Protein AF-Q9KKJ8-F1 (afdb_monomer_lite)

Foldseek 3Di:
DPVVVVVVVVVVVVVVVVVVPPPDPPPPDDDQDLLNVLVVLLCCLQPPDDDLVRSLVSLVVSLVSLVVVCVVVPPDLSSLQSNLVSLCSSLVSPDDPSSPVSNVSSVVSLVVCCVPPVCSVVDDD

Sequence (125 aa):
MIIQGEEFMNIMLKWMSLSALLLGYAHSSYAITPLEQVQTDWAKCQYRTASAKEQERCFERTIARNRLELTISGDNPELKVWLAINQSSLAGVRGGLGALSLVKEAKSLFEEVIAQAPNTLEGPR

Secondary structure (DSSP, 8-state):
--HHHHHHHHHHHHHHHHHGGGS------PPPPHHHHHHHHHHHHHHS-SSHHHHHHHHHHHHHHHHHHHHHH-S-HHHHHHHHHHHHHHHHHH-HHHHHHHHHHHHHHHHHHHHH-GGGGG---

Organism: Vibrio cholerae serotype O1 (strain ATCC 39315 / El Tor Inaba N16961) (NCBI:txid243277)

Structure (mmCIF, N/CA/C/O backbone):
data_AF-Q9KKJ8-F1
#
_entry.id   AF-Q9KKJ8-F1
#
loop_
_atom_site.group_PDB
_atom_site.id
_atom_site.type_symbol
_atom_site.label_atom_id
_atom_site.label_alt_id
_atom_site.label_comp_id
_atom_site.label_asym_id
_atom_site.label_entity_id
_atom_site.label_seq_id
_atom_site.pdbx_PDB_ins_code
_atom_site.Cartn_x
_atom_site.Cartn_y
_atom_site.Cartn_z
_atom_site.occupancy
_atom_site.B_iso_or_equiv
_atom_site.auth_seq_id
_atom_site.auth_comp_id
_atom_site.auth_asym_id
_atom_site.auth_atom_id
_atom_site.pdbx_PDB_model_num
ATOM 1 N N . MET A 1 1 ? 63.569 4.007 44.002 1.00 54.94 1 MET A N 1
ATOM 2 C CA . MET A 1 1 ? 62.281 4.684 43.737 1.00 54.94 1 MET A CA 1
ATOM 3 C C . MET A 1 1 ? 62.316 5.330 42.346 1.00 54.94 1 MET A C 1
ATOM 5 O O . MET A 1 1 ? 62.254 6.539 42.241 1.00 54.94 1 MET A O 1
ATOM 9 N N . ILE A 1 2 ? 62.497 4.532 41.284 1.00 56.12 2 ILE A N 1
ATOM 10 C CA . ILE A 1 2 ? 62.406 4.974 39.868 1.00 56.12 2 ILE A CA 1
ATOM 11 C C . ILE A 1 2 ? 61.726 3.863 39.038 1.00 56.12 2 ILE A C 1
ATOM 13 O O . ILE A 1 2 ? 60.842 4.141 38.241 1.00 56.12 2 ILE A O 1
ATOM 17 N N . ILE A 1 3 ? 62.010 2.590 39.349 1.00 56.47 3 ILE A N 1
ATOM 18 C CA . ILE A 1 3 ? 61.449 1.403 38.668 1.00 56.47 3 ILE A CA 1
ATOM 19 C C . ILE A 1 3 ? 59.904 1.298 38.732 1.00 56.47 3 ILE A C 1
ATOM 21 O O . ILE A 1 3 ? 59.293 0.808 37.792 1.00 56.47 3 ILE A O 1
ATOM 25 N N . GLN A 1 4 ? 59.241 1.781 39.796 1.00 60.91 4 GLN A N 1
ATOM 26 C CA . GLN A 1 4 ? 57.769 1.701 39.901 1.00 60.91 4 GLN A CA 1
ATOM 27 C C . GLN A 1 4 ? 57.010 2.734 39.047 1.00 60.91 4 GLN A C 1
ATOM 29 O O . GLN A 1 4 ? 55.833 2.525 38.765 1.00 60.91 4 GLN A O 1
ATOM 34 N N . GLY A 1 5 ? 57.657 3.828 38.626 1.00 61.78 5 GLY A N 1
ATOM 35 C CA . GLY A 1 5 ? 57.029 4.846 37.773 1.00 61.78 5 GLY A CA 1
ATOM 36 C C . GLY A 1 5 ? 56.941 4.416 36.307 1.00 61.78 5 GLY A C 1
ATOM 37 O O . GLY A 1 5 ? 55.916 4.622 35.665 1.00 61.78 5 GLY A O 1
ATOM 38 N N . GLU A 1 6 ? 57.987 3.752 35.811 1.00 66.94 6 GLU A N 1
ATOM 39 C CA . GLU A 1 6 ? 58.078 3.216 34.443 1.00 66.94 6 GLU A CA 1
ATOM 40 C C . GLU A 1 6 ? 57.042 2.108 34.189 1.00 66.94 6 GLU A C 1
ATOM 42 O O . GLU A 1 6 ? 56.334 2.127 33.184 1.00 66.94 6 GLU A O 1
ATOM 47 N N . GLU A 1 7 ? 56.890 1.176 35.136 1.00 69.44 7 GLU A N 1
ATOM 48 C CA . GLU A 1 7 ? 55.888 0.101 35.073 1.00 69.44 7 GLU A CA 1
ATOM 49 C C . GLU A 1 7 ? 54.458 0.659 35.091 1.00 69.44 7 GLU A C 1
ATOM 51 O O . GLU A 1 7 ? 53.626 0.272 34.270 1.00 69.44 7 GLU A O 1
ATOM 56 N N . PHE A 1 8 ? 54.175 1.625 35.972 1.00 69.62 8 PHE A N 1
ATOM 57 C CA . PHE A 1 8 ? 52.868 2.282 36.036 1.00 69.62 8 PHE A CA 1
ATOM 58 C C . PHE A 1 8 ? 52.542 3.027 34.734 1.00 69.62 8 PHE A C 1
ATOM 60 O O . PHE A 1 8 ? 51.431 2.905 34.218 1.00 69.62 8 PHE A O 1
ATOM 67 N N . MET A 1 9 ? 53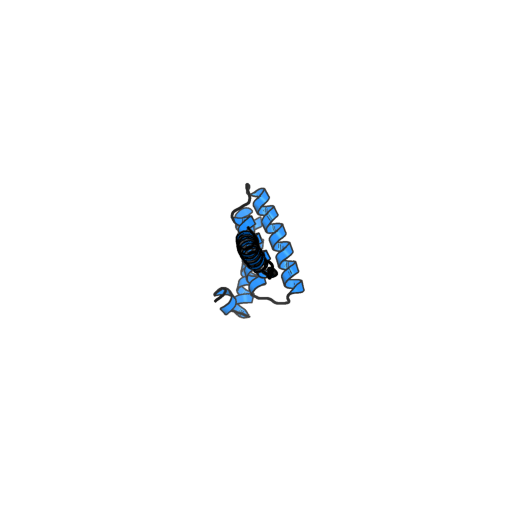.518 3.740 34.165 1.00 69.19 9 MET A N 1
ATOM 68 C CA . MET A 1 9 ? 53.375 4.473 32.906 1.00 69.19 9 MET A CA 1
ATOM 69 C C . MET A 1 9 ? 53.198 3.536 31.703 1.00 69.19 9 MET A C 1
ATOM 71 O O . MET A 1 9 ? 52.352 3.803 30.854 1.00 69.19 9 MET A O 1
ATOM 75 N N . ASN A 1 10 ? 53.900 2.398 31.659 1.00 69.81 10 ASN A N 1
ATOM 76 C CA . ASN A 1 10 ? 53.726 1.372 30.624 1.00 69.81 10 ASN A CA 1
ATOM 77 C C . ASN A 1 10 ? 52.371 0.666 30.708 1.00 69.81 10 ASN A C 1
ATOM 79 O O . ASN A 1 10 ? 51.769 0.351 29.679 1.00 69.81 10 ASN A O 1
ATOM 83 N N . ILE A 1 11 ? 51.872 0.422 31.921 1.00 71.62 11 ILE A N 1
ATOM 84 C CA . ILE A 1 11 ? 50.527 -0.112 32.131 1.00 71.62 11 ILE A CA 1
ATOM 85 C C . ILE A 1 11 ? 49.504 0.921 31.634 1.00 71.62 11 ILE A C 1
ATOM 87 O O . ILE A 1 11 ? 48.673 0.585 30.794 1.00 71.62 11 ILE A O 1
ATOM 91 N N . MET A 1 12 ? 49.619 2.192 32.035 1.00 66.00 12 MET A N 1
ATOM 92 C CA . MET A 1 12 ? 48.764 3.295 31.562 1.00 66.00 12 MET A CA 1
ATOM 93 C C . MET A 1 12 ? 48.777 3.454 30.030 1.00 66.00 12 MET A C 1
ATOM 95 O O . MET A 1 12 ? 47.711 3.538 29.420 1.00 66.00 12 MET A O 1
ATOM 99 N N . LEU A 1 13 ? 49.951 3.404 29.387 1.00 63.12 13 LEU A N 1
ATOM 100 C CA . LEU A 1 13 ? 50.079 3.466 27.925 1.00 63.12 13 LEU A CA 1
ATOM 101 C C . LEU A 1 13 ? 49.433 2.259 27.229 1.00 63.12 13 LEU A C 1
ATOM 103 O O . LEU A 1 13 ? 48.780 2.427 26.196 1.00 63.12 13 LEU A O 1
ATOM 107 N N . LYS A 1 14 ? 49.563 1.047 27.788 1.00 61.50 14 LYS A N 1
ATOM 108 C CA . LYS A 1 14 ? 48.889 -0.154 27.263 1.00 61.50 14 LYS A CA 1
ATOM 109 C C . LYS A 1 14 ? 47.367 -0.021 27.329 1.00 61.50 14 LYS A C 1
ATOM 111 O O . LYS A 1 14 ? 46.692 -0.339 26.352 1.00 61.50 14 LYS A O 1
ATOM 116 N N . TRP A 1 15 ? 46.824 0.501 28.429 1.00 60.47 15 TRP A N 1
ATOM 117 C CA . TRP A 1 15 ? 45.380 0.725 28.570 1.00 60.47 15 TRP A CA 1
ATOM 118 C C . TRP A 1 15 ? 44.863 1.886 27.697 1.00 60.47 15 TRP A C 1
ATOM 120 O O . TRP A 1 15 ? 43.764 1.789 27.146 1.00 60.47 15 TRP A O 1
ATOM 130 N N . MET A 1 16 ? 45.669 2.933 27.466 1.00 59.38 16 MET A N 1
ATOM 131 C CA . MET A 1 16 ? 45.362 3.986 26.480 1.00 59.38 16 MET A CA 1
ATOM 132 C C . MET A 1 16 ? 45.368 3.450 25.039 1.00 59.38 16 MET A C 1
ATOM 134 O O . MET A 1 16 ? 44.528 3.848 24.236 1.00 59.38 16 MET A O 1
ATOM 138 N N . SER A 1 17 ? 46.244 2.491 24.728 1.00 57.66 17 SER A N 1
ATOM 139 C CA . SER A 1 17 ? 46.306 1.833 23.413 1.00 57.66 17 SER A CA 1
ATOM 140 C C . SER A 1 17 ? 45.109 0.907 23.161 1.00 57.66 17 SER A C 1
ATOM 142 O O . SER A 1 17 ? 44.639 0.795 22.031 1.00 57.66 17 SER A O 1
ATOM 144 N N . LEU A 1 18 ? 44.572 0.276 24.213 1.00 55.12 18 LEU A N 1
ATOM 145 C CA . LEU A 1 18 ? 43.409 -0.614 24.119 1.00 55.12 18 LEU A CA 1
ATOM 146 C C . LEU A 1 18 ? 42.094 0.150 23.877 1.00 55.12 18 LEU A C 1
ATOM 148 O O . LEU A 1 18 ? 41.174 -0.380 23.261 1.00 55.12 18 LEU A O 1
ATOM 152 N N . SER A 1 19 ? 42.019 1.414 24.305 1.00 55.66 19 SER A N 1
ATOM 153 C CA . SER A 1 19 ? 40.839 2.274 24.108 1.00 55.66 19 SER A CA 1
ATOM 154 C C . SER A 1 19 ? 40.745 2.867 22.693 1.00 55.66 19 SER A C 1
ATOM 156 O O . SER A 1 19 ? 39.666 3.264 22.258 1.00 55.66 19 SER A O 1
ATOM 158 N N . ALA A 1 20 ? 41.852 2.900 21.944 1.00 55.59 20 ALA A N 1
ATOM 159 C CA . ALA A 1 20 ? 41.908 3.491 20.605 1.00 55.59 20 ALA A CA 1
ATOM 160 C C . ALA A 1 20 ? 41.345 2.584 19.487 1.00 55.59 20 ALA A C 1
ATOM 162 O O . ALA A 1 20 ? 41.188 3.032 18.354 1.00 55.59 20 ALA A O 1
ATOM 163 N N . LEU A 1 21 ? 41.004 1.325 19.788 1.00 56.25 21 LEU A N 1
ATOM 164 C CA . LEU A 1 21 ? 40.555 0.325 18.806 1.00 56.25 21 LEU A CA 1
ATOM 165 C C . LEU A 1 21 ? 39.030 0.269 18.575 1.00 56.25 21 LEU A C 1
ATOM 167 O O . LEU A 1 21 ? 38.566 -0.577 17.817 1.00 56.25 21 LEU A O 1
ATOM 171 N N . LEU A 1 22 ? 38.237 1.164 19.180 1.00 59.62 22 LEU A N 1
ATOM 172 C CA . LEU A 1 22 ? 36.765 1.156 19.065 1.00 59.62 22 LEU A CA 1
ATOM 173 C C . LEU A 1 22 ? 36.167 2.271 18.184 1.00 59.62 22 LEU A C 1
ATOM 175 O O . LEU A 1 22 ? 34.950 2.350 18.039 1.00 59.62 22 LEU A O 1
ATOM 179 N N . LEU A 1 23 ? 36.984 3.116 17.549 1.00 62.22 23 LEU A N 1
ATOM 180 C CA . LEU A 1 23 ? 36.524 4.311 16.816 1.00 62.22 23 LEU A CA 1
ATOM 181 C C . LEU A 1 23 ? 36.245 4.096 15.313 1.00 62.22 23 LEU A C 1
ATOM 183 O O . LEU A 1 23 ? 36.306 5.038 14.530 1.00 62.22 23 LEU A O 1
ATOM 187 N N . GLY A 1 24 ? 35.920 2.869 14.896 1.00 61.56 24 GLY A N 1
ATOM 188 C CA . GLY A 1 24 ? 35.844 2.506 13.476 1.00 61.56 24 GLY A CA 1
ATOM 189 C C . GLY A 1 24 ? 34.595 1.756 13.021 1.00 61.56 24 GLY A C 1
ATOM 190 O O . GLY A 1 24 ? 34.681 1.038 12.033 1.00 61.56 24 GLY A O 1
ATOM 191 N N . TYR A 1 25 ? 33.446 1.872 13.692 1.00 68.38 25 TYR A N 1
ATOM 192 C CA . TYR A 1 25 ? 32.197 1.341 13.127 1.00 68.38 25 TYR A CA 1
ATOM 193 C C . TYR A 1 25 ? 31.573 2.374 12.188 1.00 68.38 25 TYR A C 1
ATOM 195 O O . TYR A 1 25 ? 30.754 3.201 12.596 1.00 68.38 25 TYR A O 1
ATOM 203 N N . ALA A 1 26 ? 31.960 2.319 10.912 1.00 66.19 26 ALA A N 1
ATOM 204 C CA . ALA A 1 26 ? 31.183 2.935 9.848 1.00 66.19 26 ALA A CA 1
ATOM 205 C C . ALA A 1 26 ? 29.77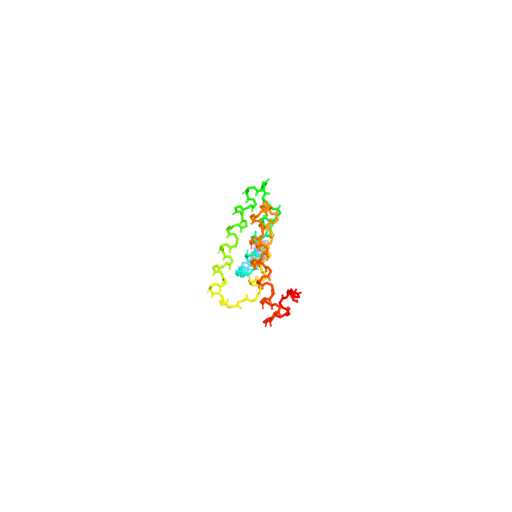2 2.321 9.877 1.00 66.19 26 ALA A C 1
ATOM 207 O O . ALA A 1 26 ? 29.587 1.152 9.545 1.00 66.19 26 ALA A O 1
ATOM 208 N N . HIS A 1 27 ? 28.778 3.088 10.324 1.00 67.50 27 HIS A N 1
ATOM 209 C CA . HIS A 1 27 ? 27.382 2.690 10.195 1.00 67.50 27 HIS A CA 1
ATOM 210 C C . HIS A 1 27 ? 27.001 2.805 8.719 1.00 67.50 27 HIS A C 1
ATOM 212 O O . HIS A 1 27 ? 26.740 3.899 8.221 1.00 67.50 27 HIS A O 1
ATOM 218 N N . SER A 1 28 ? 26.980 1.683 8.002 1.00 66.44 28 SER A N 1
ATOM 219 C CA . SER A 1 28 ? 26.327 1.613 6.697 1.00 66.44 28 SER A CA 1
ATOM 220 C C . SER A 1 28 ? 24.824 1.790 6.909 1.00 66.44 28 SER A C 1
ATOM 222 O O . SER A 1 28 ? 24.145 0.882 7.386 1.00 66.44 28 SER A O 1
ATOM 224 N N . SER A 1 29 ? 24.290 2.968 6.593 1.00 73.00 29 SER A N 1
ATOM 225 C CA . SER A 1 29 ? 22.845 3.168 6.517 1.00 73.00 29 SER A CA 1
ATOM 226 C C . SER A 1 29 ? 22.340 2.556 5.211 1.00 73.00 29 SER A C 1
ATOM 228 O O . SER A 1 29 ? 22.632 3.078 4.134 1.00 73.00 29 SER A O 1
ATOM 230 N N . TYR A 1 30 ? 21.592 1.458 5.289 1.00 76.56 30 TYR A N 1
ATOM 231 C CA . TYR A 1 30 ? 20.827 0.969 4.145 1.00 76.56 30 TYR A CA 1
ATOM 232 C C . TYR A 1 30 ? 19.700 1.963 3.839 1.00 76.56 30 TYR A C 1
ATOM 234 O O . TYR A 1 30 ? 18.954 2.357 4.737 1.00 76.56 30 TYR A O 1
ATOM 242 N N . ALA A 1 31 ? 19.605 2.409 2.586 1.00 85.00 31 ALA A N 1
ATOM 243 C CA . ALA A 1 31 ? 18.489 3.231 2.139 1.00 85.00 31 ALA A CA 1
ATOM 244 C C . ALA A 1 31 ? 17.244 2.346 1.993 1.00 85.00 31 ALA A C 1
ATOM 246 O O . ALA A 1 31 ? 17.306 1.314 1.331 1.00 85.00 31 ALA A O 1
ATOM 247 N N . ILE A 1 32 ? 16.131 2.762 2.603 1.00 89.88 32 ILE A N 1
ATOM 248 C CA . ILE A 1 32 ? 14.833 2.095 2.453 1.00 89.88 32 ILE A CA 1
ATOM 249 C C . ILE A 1 32 ? 14.383 2.247 1.000 1.00 89.88 32 ILE A C 1
ATOM 251 O O . ILE A 1 32 ? 14.343 3.359 0.466 1.00 89.88 32 ILE A O 1
ATOM 255 N N . THR A 1 33 ? 14.038 1.134 0.363 1.00 93.06 33 THR A N 1
ATOM 256 C CA . THR A 1 33 ? 13.504 1.134 -1.000 1.00 93.06 33 THR A CA 1
ATOM 257 C C . THR A 1 33 ? 12.059 1.656 -1.030 1.00 93.06 33 THR A C 1
ATOM 259 O O . THR A 1 33 ? 11.333 1.540 -0.037 1.00 93.06 33 THR A O 1
ATOM 262 N N . PRO A 1 34 ? 11.574 2.184 -2.170 1.00 92.50 34 PRO A N 1
ATOM 263 C CA . PRO A 1 34 ? 10.169 2.572 -2.315 1.00 92.50 34 PRO A CA 1
ATOM 264 C C . PRO A 1 34 ? 9.187 1.456 -1.942 1.00 92.50 34 PRO A C 1
ATOM 266 O O . PRO A 1 34 ? 8.182 1.700 -1.275 1.00 92.50 34 PRO A O 1
ATOM 269 N N . LEU A 1 35 ? 9.511 0.216 -2.317 1.00 94.38 35 LEU A N 1
ATOM 270 C CA . LEU A 1 35 ? 8.713 -0.955 -1.979 1.00 94.38 35 LEU A CA 1
ATOM 271 C C . LEU A 1 35 ? 8.656 -1.184 -0.465 1.00 94.38 35 LEU A C 1
ATOM 273 O O . LEU A 1 35 ? 7.563 -1.268 0.092 1.00 94.38 35 LEU A O 1
ATOM 277 N N . GLU A 1 36 ? 9.806 -1.237 0.210 1.00 95.31 36 GLU A N 1
ATOM 278 C CA . GLU A 1 36 ? 9.871 -1.411 1.668 1.00 95.31 36 GLU A CA 1
ATOM 279 C C . GLU A 1 36 ? 9.125 -0.291 2.406 1.00 95.31 36 GLU A C 1
ATOM 281 O O . GLU A 1 36 ? 8.454 -0.540 3.413 1.00 95.31 36 GLU A O 1
ATOM 286 N N . GLN A 1 37 ? 9.181 0.942 1.891 1.00 96.00 37 GLN A N 1
ATOM 287 C CA . GLN A 1 37 ? 8.429 2.058 2.454 1.00 96.00 37 GLN A CA 1
ATOM 288 C C . GLN A 1 37 ? 6.916 1.847 2.317 1.00 96.00 37 GLN A C 1
ATOM 290 O O . GLN A 1 37 ? 6.191 2.040 3.292 1.00 96.00 37 GLN A O 1
ATOM 295 N N . VAL A 1 38 ? 6.424 1.422 1.147 1.00 97.00 38 VAL A N 1
ATOM 296 C CA . VAL A 1 38 ? 4.995 1.126 0.926 1.00 97.00 38 VAL A CA 1
ATOM 297 C C . VAL A 1 38 ? 4.520 -0.027 1.815 1.00 97.00 38 VAL A C 1
ATOM 299 O O . VAL A 1 38 ? 3.434 0.052 2.393 1.00 97.00 38 VAL A O 1
ATOM 302 N N . GLN A 1 39 ? 5.336 -1.070 1.973 1.00 97.31 39 GLN A N 1
ATOM 303 C CA . GLN A 1 39 ? 5.064 -2.211 2.854 1.00 97.31 39 GLN A CA 1
ATOM 304 C C . GLN A 1 39 ? 4.956 -1.785 4.320 1.00 97.31 39 GLN A C 1
ATOM 306 O O . GLN A 1 39 ? 4.014 -2.152 5.031 1.00 97.31 39 GLN A O 1
ATOM 311 N N . THR A 1 40 ? 5.898 -0.952 4.759 1.00 97.50 40 THR A N 1
ATOM 312 C CA . THR A 1 40 ? 5.931 -0.396 6.114 1.00 97.50 40 THR A CA 1
ATOM 313 C C . THR A 1 40 ? 4.739 0.530 6.365 1.00 97.50 40 THR A C 1
ATOM 315 O O . THR A 1 40 ? 4.098 0.447 7.417 1.00 97.50 40 THR A O 1
ATOM 318 N N . ASP A 1 41 ? 4.401 1.384 5.395 1.00 98.19 41 ASP A N 1
ATOM 319 C CA . ASP A 1 41 ? 3.251 2.285 5.461 1.00 98.19 41 ASP A CA 1
ATOM 320 C C . ASP A 1 41 ? 1.938 1.495 5.540 1.00 98.19 41 ASP A C 1
ATOM 322 O O . ASP A 1 41 ? 1.097 1.800 6.390 1.00 98.19 41 ASP A O 1
ATOM 326 N N . TRP A 1 42 ? 1.774 0.445 4.725 1.00 98.50 42 TRP A N 1
ATOM 327 C CA . TRP A 1 42 ? 0.622 -0.456 4.807 1.00 98.50 42 TRP A CA 1
ATOM 328 C C . TRP A 1 42 ? 0.503 -1.079 6.200 1.00 98.50 42 TRP A C 1
ATOM 330 O O . TRP A 1 42 ? -0.555 -0.977 6.820 1.00 98.50 42 TRP A O 1
ATOM 340 N N . ALA A 1 43 ? 1.585 -1.652 6.740 1.00 98.44 43 ALA A N 1
ATOM 341 C CA . ALA A 1 43 ? 1.567 -2.289 8.058 1.00 98.44 43 ALA A CA 1
ATOM 342 C C . ALA A 1 43 ? 1.209 -1.288 9.169 1.00 98.44 43 ALA A C 1
ATOM 344 O O . ALA A 1 43 ? 0.448 -1.599 10.091 1.00 98.44 43 ALA A O 1
ATOM 345 N N . LYS A 1 44 ? 1.711 -0.052 9.073 1.00 98.38 44 LYS A N 1
ATOM 346 C 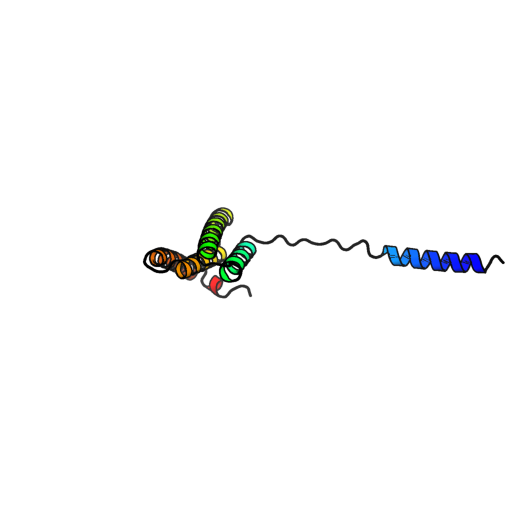CA . LYS A 1 44 ? 1.344 1.034 9.986 1.00 98.38 44 LYS A CA 1
ATOM 347 C C . LYS A 1 44 ? -0.144 1.370 9.887 1.00 98.38 44 LYS A C 1
ATOM 349 O O . LYS A 1 44 ? -0.788 1.497 10.927 1.00 98.38 44 LYS A O 1
ATOM 354 N N . CYS A 1 45 ? -0.690 1.501 8.679 1.00 98.56 45 CYS A N 1
ATOM 355 C CA . CYS A 1 45 ? -2.117 1.752 8.490 1.00 98.56 45 CYS A CA 1
ATOM 356 C C . CYS A 1 45 ? -2.968 0.586 9.007 1.00 98.56 45 CYS A C 1
ATOM 358 O O . CYS A 1 45 ? -3.952 0.806 9.702 1.00 98.56 45 CYS A O 1
ATOM 360 N N . GLN A 1 46 ? -2.576 -0.656 8.734 1.00 98.25 46 GLN A N 1
ATOM 361 C CA . GLN A 1 46 ? -3.350 -1.833 9.111 1.00 98.25 46 GLN A CA 1
ATOM 362 C C . GLN A 1 46 ? -3.394 -2.052 10.630 1.00 98.25 46 GLN A C 1
ATOM 364 O O . GLN A 1 46 ? -4.447 -2.389 11.168 1.00 98.25 46 GLN A O 1
ATOM 369 N N . TYR A 1 47 ? -2.268 -1.859 11.322 1.00 97.94 47 TYR A N 1
ATOM 370 C CA . TYR A 1 47 ? -2.118 -2.316 12.708 1.00 97.94 47 TYR A CA 1
ATOM 371 C C . TYR A 1 47 ? -1.894 -1.206 13.739 1.00 97.94 47 TYR A C 1
ATOM 373 O O . TYR A 1 47 ? -2.004 -1.470 14.933 1.00 97.94 47 TYR A O 1
ATOM 381 N N . ARG A 1 48 ? -1.538 0.020 13.328 1.00 96.62 48 ARG A N 1
ATOM 382 C CA . ARG A 1 48 ? -1.083 1.081 14.253 1.00 96.62 48 ARG A CA 1
ATOM 383 C C . ARG A 1 48 ? -1.917 2.366 14.206 1.00 96.62 48 ARG A C 1
ATOM 385 O O . ARG A 1 48 ? -1.476 3.389 14.726 1.00 96.62 48 ARG A O 1
ATOM 392 N N . THR A 1 49 ? -3.103 2.343 13.605 1.00 95.75 49 THR A N 1
ATOM 393 C CA . THR A 1 49 ? -4.056 3.469 13.632 1.00 95.75 49 THR A CA 1
ATOM 394 C C . THR A 1 49 ? -5.158 3.231 14.659 1.00 95.75 49 THR A C 1
ATOM 396 O O . THR A 1 49 ? -5.660 2.116 14.764 1.00 95.75 49 THR A O 1
ATOM 399 N N . ALA A 1 50 ? -5.559 4.271 15.395 1.00 92.25 50 ALA A N 1
ATOM 400 C CA . ALA A 1 50 ? -6.453 4.134 16.547 1.00 92.25 50 ALA A CA 1
ATOM 401 C C . ALA A 1 50 ? -7.952 4.090 16.190 1.00 92.25 50 ALA A C 1
ATOM 403 O O . ALA A 1 50 ? -8.762 3.647 17.001 1.00 92.25 50 ALA A O 1
ATOM 404 N N . SER A 1 51 ? -8.339 4.540 14.993 1.00 97.31 51 SER A N 1
ATOM 405 C CA . SER A 1 51 ? -9.738 4.578 14.552 1.00 97.31 51 SER A CA 1
ATOM 406 C C . SER A 1 51 ? -9.894 4.275 13.062 1.00 97.31 51 SER A C 1
ATOM 408 O O . SER A 1 51 ? -8.988 4.535 12.270 1.00 97.31 51 SER A O 1
ATOM 410 N N . ALA A 1 52 ? -11.081 3.812 12.654 1.00 96.12 52 ALA A N 1
ATOM 411 C CA . ALA A 1 52 ? -11.400 3.547 11.247 1.00 96.12 52 ALA A CA 1
ATOM 412 C C . ALA A 1 52 ? -11.210 4.789 10.354 1.00 96.12 52 ALA A C 1
ATOM 414 O O . ALA A 1 52 ? -10.652 4.694 9.269 1.00 96.12 52 ALA A O 1
ATOM 415 N N . LYS A 1 53 ? -11.573 5.986 10.838 1.00 97.31 53 LYS A N 1
ATOM 416 C CA . LYS A 1 53 ? -11.387 7.249 10.099 1.00 97.31 53 LYS A CA 1
ATOM 417 C C . LYS A 1 53 ? -9.913 7.626 9.916 1.00 97.31 53 LYS A C 1
ATOM 419 O O . LYS A 1 53 ? -9.535 8.273 8.939 1.00 97.31 53 LYS A O 1
ATOM 424 N N . GLU A 1 54 ? -9.059 7.304 10.880 1.00 98.25 54 GLU A N 1
ATOM 425 C CA . GLU A 1 54 ? -7.613 7.495 10.729 1.00 98.25 54 GLU A CA 1
ATOM 426 C C . GLU A 1 54 ? -6.999 6.441 9.824 1.00 98.25 54 GLU A C 1
ATOM 428 O O . GLU A 1 54 ? -6.116 6.778 9.038 1.00 98.25 54 GLU A O 1
ATOM 433 N N . GLN A 1 55 ? -7.491 5.206 9.903 1.00 98.31 55 GLN A N 1
ATOM 434 C CA . GLN A 1 55 ? -7.087 4.110 9.037 1.00 98.31 55 GLN A CA 1
ATOM 435 C C . GLN A 1 55 ? -7.424 4.401 7.572 1.00 98.31 55 GLN A C 1
ATOM 437 O O . GLN A 1 55 ? -6.560 4.270 6.709 1.00 98.31 55 GLN A O 1
ATOM 442 N N . GLU A 1 56 ? -8.631 4.903 7.306 1.00 98.25 56 GLU A N 1
ATOM 443 C CA . GLU A 1 56 ? -9.075 5.342 5.983 1.00 98.25 56 GLU A CA 1
ATOM 444 C C . GLU A 1 56 ? -8.124 6.402 5.412 1.00 98.25 56 GLU A C 1
ATOM 446 O O . GLU A 1 56 ? -7.505 6.190 4.370 1.00 98.25 56 GLU A O 1
ATOM 451 N N . ARG A 1 57 ? -7.897 7.495 6.156 1.00 98.44 57 ARG A N 1
ATOM 452 C CA . ARG A 1 57 ? -6.956 8.560 5.762 1.00 98.44 57 ARG A CA 1
ATOM 453 C C . ARG A 1 57 ? -5.517 8.067 5.622 1.00 98.44 57 ARG A C 1
ATOM 455 O O . ARG A 1 57 ? -4.736 8.642 4.866 1.00 98.44 57 ARG A O 1
ATOM 462 N N . CYS A 1 58 ? -5.124 7.056 6.394 1.00 98.69 58 CYS A N 1
ATOM 463 C CA . CYS A 1 58 ? -3.806 6.448 6.284 1.00 98.69 58 CYS A CA 1
ATOM 464 C C . CYS A 1 58 ? -3.663 5.740 4.939 1.00 98.69 58 CYS A C 1
ATOM 466 O O . CYS A 1 58 ? -2.761 6.087 4.178 1.00 98.69 58 CYS A O 1
ATOM 468 N N . PHE A 1 59 ? -4.595 4.844 4.605 1.00 98.75 59 PHE A N 1
ATOM 469 C CA . PHE A 1 59 ? -4.570 4.130 3.333 1.00 98.75 59 PHE A CA 1
ATOM 470 C C . PHE A 1 59 ? -4.741 5.054 2.127 1.00 98.75 59 PHE A C 1
ATOM 472 O O . PHE A 1 59 ? -4.053 4.851 1.135 1.00 98.75 59 PHE A O 1
ATOM 479 N N . GLU A 1 60 ? -5.563 6.106 2.199 1.00 98.50 60 GLU A N 1
ATOM 480 C CA . GLU A 1 60 ? -5.652 7.114 1.129 1.00 98.50 60 GLU A CA 1
ATOM 481 C C . GLU A 1 60 ? -4.281 7.722 0.792 1.00 98.50 60 GLU A C 1
ATOM 483 O O . GLU A 1 60 ? -3.903 7.806 -0.379 1.00 98.50 60 GLU A O 1
ATOM 488 N N . ARG A 1 61 ? -3.501 8.097 1.815 1.00 98.50 61 ARG A N 1
ATOM 489 C CA . ARG A 1 61 ? -2.142 8.625 1.623 1.00 98.50 61 ARG A CA 1
ATOM 490 C C . ARG A 1 61 ? -1.182 7.562 1.099 1.00 98.50 61 ARG A C 1
ATOM 492 O O . ARG A 1 61 ? -0.396 7.865 0.205 1.00 98.50 61 ARG A O 1
ATOM 499 N N . THR A 1 62 ? -1.241 6.340 1.626 1.00 98.50 62 THR A N 1
ATOM 500 C CA . THR A 1 62 ? -0.379 5.236 1.176 1.00 98.50 62 THR A CA 1
ATOM 501 C C . THR A 1 62 ? -0.654 4.876 -0.284 1.00 98.50 62 THR A C 1
ATOM 503 O O . THR A 1 62 ? 0.284 4.696 -1.053 1.00 98.50 62 THR A O 1
ATOM 506 N N . ILE A 1 63 ? -1.921 4.861 -0.709 1.00 98.75 63 ILE A N 1
ATOM 507 C CA . ILE A 1 63 ? -2.326 4.653 -2.109 1.00 98.75 63 ILE A CA 1
ATOM 508 C C . ILE A 1 63 ? -1.789 5.775 -3.000 1.00 98.75 63 ILE A C 1
ATOM 510 O O . ILE A 1 63 ? -1.239 5.496 -4.065 1.00 98.75 63 ILE A O 1
ATOM 514 N N . ALA A 1 64 ? -1.926 7.036 -2.577 1.00 98.44 64 ALA A N 1
ATOM 515 C CA . ALA A 1 64 ? -1.418 8.175 -3.339 1.00 98.44 64 ALA A CA 1
ATOM 516 C C . ALA A 1 64 ? 0.109 8.115 -3.511 1.00 98.44 64 ALA A C 1
ATOM 518 O O . ALA A 1 64 ? 0.602 8.284 -4.625 1.00 98.44 64 ALA A O 1
ATOM 519 N N . ARG A 1 65 ? 0.848 7.803 -2.435 1.00 97.25 65 ARG A N 1
ATOM 520 C CA . ARG A 1 65 ? 2.300 7.586 -2.492 1.00 97.25 65 ARG A CA 1
ATOM 521 C C . ARG A 1 65 ? 2.642 6.432 -3.430 1.00 97.25 65 ARG A C 1
ATOM 523 O O . ARG A 1 65 ? 3.462 6.609 -4.315 1.00 97.25 65 ARG A O 1
ATOM 530 N N . ASN A 1 66 ? 1.987 5.282 -3.293 1.00 97.88 66 ASN A N 1
ATOM 531 C CA . ASN A 1 66 ? 2.320 4.113 -4.102 1.00 97.88 66 ASN A CA 1
ATOM 532 C C . ASN A 1 66 ? 2.086 4.345 -5.611 1.00 97.88 66 ASN A C 1
ATOM 534 O O . ASN A 1 66 ? 2.883 3.921 -6.442 1.00 97.88 66 ASN A O 1
ATOM 538 N N . ARG A 1 67 ? 1.040 5.099 -5.985 1.00 97.62 67 ARG A N 1
ATOM 539 C CA . ARG A 1 67 ? 0.827 5.540 -7.380 1.00 97.62 67 ARG A CA 1
ATOM 540 C C . ARG A 1 67 ? 1.954 6.444 -7.891 1.00 97.62 67 ARG A C 1
ATOM 542 O O . ARG A 1 67 ? 2.350 6.331 -9.050 1.00 97.62 67 ARG A O 1
ATOM 549 N N . LEU A 1 68 ? 2.474 7.327 -7.039 1.00 96.56 68 LEU A N 1
ATOM 550 C CA . LEU A 1 68 ? 3.633 8.151 -7.378 1.00 96.56 68 LEU A CA 1
ATOM 551 C C . LEU A 1 68 ? 4.884 7.284 -7.583 1.00 96.56 68 LEU A C 1
ATOM 553 O O . LEU A 1 68 ? 5.570 7.456 -8.586 1.00 96.56 68 LEU A O 1
ATOM 557 N N . GLU A 1 69 ? 5.135 6.315 -6.702 1.00 95.94 69 GLU A N 1
ATOM 558 C CA . GLU A 1 69 ? 6.284 5.408 -6.832 1.00 95.94 69 GLU A CA 1
ATOM 559 C C . GLU A 1 69 ? 6.229 4.573 -8.116 1.00 95.94 69 GLU A C 1
ATOM 561 O O . GLU A 1 69 ? 7.256 4.397 -8.766 1.00 95.94 69 GLU A O 1
ATOM 566 N N . LEU A 1 70 ? 5.040 4.126 -8.536 1.00 95.44 70 LEU A N 1
ATOM 567 C CA . LEU A 1 70 ? 4.836 3.476 -9.839 1.00 95.44 70 LEU A CA 1
ATOM 568 C C . LEU A 1 70 ? 5.140 4.406 -11.019 1.00 95.44 70 LEU A C 1
ATOM 570 O O . LEU A 1 70 ? 5.666 3.973 -12.037 1.00 95.44 70 LEU A O 1
ATOM 574 N N . THR A 1 71 ? 4.845 5.700 -10.886 1.00 94.81 71 THR A N 1
ATOM 575 C CA . THR A 1 71 ? 5.164 6.677 -11.938 1.00 94.81 71 THR A CA 1
ATOM 576 C C . THR A 1 71 ? 6.679 6.878 -12.067 1.00 94.81 71 THR A C 1
ATOM 578 O O . THR A 1 71 ? 7.181 7.093 -13.167 1.00 94.81 71 THR A O 1
ATOM 581 N N . ILE A 1 72 ? 7.415 6.793 -10.954 1.00 93.88 72 ILE A N 1
ATOM 582 C CA . ILE A 1 72 ? 8.871 6.997 -10.901 1.00 93.88 72 ILE A CA 1
ATOM 583 C C . ILE A 1 72 ? 9.636 5.724 -11.285 1.00 93.88 72 ILE A C 1
ATOM 585 O O . ILE A 1 72 ? 10.601 5.784 -12.043 1.00 93.88 72 ILE A O 1
ATOM 589 N N . SER A 1 73 ? 9.215 4.572 -10.761 1.00 87.75 73 SER A N 1
ATOM 590 C CA . SER A 1 73 ? 9.940 3.295 -10.861 1.00 87.75 73 SER A CA 1
ATOM 591 C C . SER A 1 73 ? 9.666 2.533 -12.160 1.00 87.75 73 SER A C 1
ATOM 593 O O . SER A 1 73 ? 10.203 1.443 -12.357 1.00 87.75 73 SER A O 1
ATOM 595 N N . GLY A 1 74 ? 8.821 3.080 -13.036 1.00 85.56 74 GLY A N 1
ATOM 596 C CA . GLY A 1 74 ? 8.300 2.373 -14.198 1.00 85.56 74 GLY A CA 1
ATOM 597 C C . GLY A 1 74 ? 7.304 1.285 -13.803 1.00 85.56 74 GLY A C 1
ATOM 598 O O . GLY A 1 74 ? 6.761 1.276 -12.699 1.00 85.56 74 GLY A O 1
ATOM 599 N N . ASP A 1 75 ? 7.062 0.357 -14.724 1.00 86.25 75 ASP A N 1
ATOM 600 C CA . ASP A 1 75 ? 6.022 -0.666 -14.615 1.00 86.25 75 ASP A CA 1
ATOM 601 C C . ASP A 1 75 ? 6.368 -1.798 -13.622 1.00 86.25 75 ASP A C 1
ATOM 603 O O . ASP A 1 75 ? 6.439 -2.972 -13.972 1.00 86.25 75 ASP A O 1
ATOM 607 N N . ASN A 1 76 ? 6.653 -1.440 -12.368 1.00 95.44 76 ASN A N 1
ATOM 608 C CA . ASN A 1 76 ? 7.116 -2.353 -11.331 1.00 95.44 76 ASN A CA 1
ATOM 609 C C . ASN A 1 76 ? 5.953 -3.235 -10.824 1.00 95.44 76 ASN A C 1
ATOM 611 O O . ASN A 1 76 ? 5.024 -2.721 -10.187 1.00 95.44 76 ASN A O 1
ATOM 615 N N . PRO A 1 77 ? 6.001 -4.564 -11.039 1.00 96.50 77 PRO A N 1
ATOM 616 C CA . PRO A 1 77 ? 4.897 -5.447 -10.685 1.00 96.50 77 PRO A CA 1
ATOM 617 C C . PRO A 1 77 ? 4.709 -5.584 -9.166 1.00 96.50 77 PRO A C 1
ATOM 619 O O . PRO 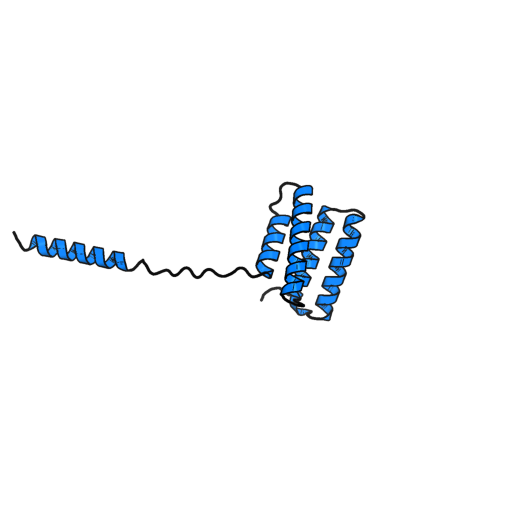A 1 77 ? 3.577 -5.713 -8.708 1.00 96.50 77 PRO A O 1
ATOM 622 N N . GLU A 1 78 ? 5.769 -5.490 -8.357 1.00 96.50 78 GLU A N 1
ATOM 623 C CA . GLU A 1 78 ? 5.660 -5.553 -6.891 1.00 96.50 78 GLU A CA 1
ATOM 624 C C . GLU A 1 78 ? 4.926 -4.324 -6.346 1.00 96.50 78 GLU A C 1
ATOM 626 O O . GLU A 1 78 ? 4.021 -4.451 -5.519 1.00 96.50 78 GLU A O 1
ATOM 631 N N . LEU A 1 79 ? 5.228 -3.129 -6.860 1.00 97.38 79 LEU A N 1
ATOM 632 C CA . LEU A 1 79 ? 4.496 -1.917 -6.482 1.00 97.38 79 LEU A CA 1
ATOM 633 C C . LEU A 1 79 ? 3.021 -1.969 -6.927 1.00 97.38 79 LEU A C 1
ATOM 635 O O . LEU A 1 79 ? 2.154 -1.504 -6.178 1.00 97.38 79 LEU A O 1
ATOM 639 N N . LYS A 1 80 ? 2.704 -2.591 -8.078 1.00 97.88 80 LYS A N 1
ATOM 640 C CA . LYS A 1 80 ? 1.311 -2.852 -8.509 1.00 97.88 80 LYS A CA 1
ATOM 641 C C . LYS A 1 80 ? 0.584 -3.785 -7.541 1.00 97.88 80 LYS A C 1
ATOM 643 O O . LYS A 1 80 ? -0.534 -3.475 -7.127 1.00 97.88 80 LYS A O 1
ATOM 648 N N . VAL A 1 81 ? 1.226 -4.880 -7.126 1.00 98.12 81 VAL A N 1
ATOM 649 C CA . VAL A 1 81 ? 0.694 -5.800 -6.103 1.00 98.12 81 VAL A CA 1
ATOM 650 C C . VAL A 1 81 ? 0.394 -5.044 -4.815 1.00 98.12 81 VAL A C 1
ATOM 652 O O . VAL A 1 81 ? -0.710 -5.134 -4.277 1.00 98.12 81 VAL A O 1
ATOM 655 N N . TRP A 1 82 ? 1.330 -4.221 -4.349 1.00 98.06 82 TRP A N 1
ATOM 656 C CA . TRP A 1 82 ? 1.118 -3.431 -3.141 1.00 98.06 82 TRP A CA 1
ATOM 657 C C . TRP A 1 82 ? 0.070 -2.327 -3.311 1.00 98.06 82 TRP A C 1
ATOM 659 O O . TRP A 1 82 ? -0.583 -1.950 -2.336 1.00 98.06 82 TRP A O 1
ATOM 669 N N . LEU A 1 83 ? -0.173 -1.829 -4.527 1.00 98.56 83 LEU A N 1
ATOM 670 C CA . LEU A 1 83 ? -1.260 -0.880 -4.789 1.00 98.56 83 LEU A CA 1
ATOM 671 C C . LEU A 1 83 ? -2.609 -1.579 -4.643 1.00 98.56 83 LEU A C 1
ATOM 673 O O . LEU A 1 83 ? -3.488 -1.065 -3.947 1.00 98.56 83 LEU A O 1
ATOM 677 N N . ALA A 1 84 ? -2.721 -2.781 -5.201 1.00 98.62 84 ALA A N 1
ATOM 678 C CA . ALA A 1 84 ? -3.902 -3.619 -5.082 1.00 98.62 84 ALA A CA 1
ATOM 679 C C . ALA A 1 84 ? -4.184 -4.030 -3.623 1.00 98.62 84 ALA A C 1
ATOM 681 O O . ALA A 1 84 ? -5.331 -3.958 -3.170 1.00 98.62 84 ALA A O 1
ATOM 682 N N . ILE A 1 85 ? -3.149 -4.379 -2.846 1.00 98.62 85 ILE A N 1
ATOM 683 C CA . ILE A 1 85 ? -3.263 -4.670 -1.403 1.00 98.62 85 ILE A CA 1
ATOM 684 C C . ILE A 1 85 ? -3.782 -3.445 -0.640 1.00 98.62 85 ILE A C 1
ATOM 686 O O . ILE A 1 85 ? -4.730 -3.553 0.143 1.00 98.62 85 ILE A O 1
ATOM 690 N N . ASN A 1 86 ? -3.206 -2.264 -0.879 1.00 98.75 86 ASN A N 1
ATOM 691 C CA . ASN A 1 86 ? -3.628 -1.033 -0.211 1.00 98.75 86 ASN A CA 1
ATOM 692 C C . ASN A 1 86 ? -5.074 -0.639 -0.569 1.00 98.75 86 ASN A C 1
ATOM 694 O O . ASN A 1 86 ? -5.841 -0.267 0.320 1.00 98.75 86 ASN A O 1
ATOM 698 N N . GLN A 1 87 ? -5.482 -0.768 -1.836 1.00 98.75 87 GLN A N 1
ATOM 699 C CA . GLN A 1 87 ? -6.867 -0.522 -2.264 1.00 98.75 87 GLN A CA 1
ATOM 700 C C . GLN A 1 87 ? -7.850 -1.518 -1.643 1.00 98.75 87 GLN A C 1
ATOM 702 O O . GLN A 1 87 ? -8.897 -1.105 -1.146 1.00 98.75 87 GLN A O 1
ATOM 707 N N . SER A 1 88 ? -7.498 -2.806 -1.609 1.00 98.69 88 SER A N 1
ATOM 708 C CA . SER A 1 88 ? -8.307 -3.843 -0.953 1.00 98.69 88 SER A CA 1
ATOM 709 C C . SER A 1 88 ? -8.465 -3.567 0.545 1.00 98.69 88 SER A C 1
ATOM 711 O O . SER A 1 88 ? -9.555 -3.713 1.097 1.00 98.69 88 SER A O 1
ATOM 713 N N . SER A 1 89 ? -7.398 -3.092 1.194 1.00 98.62 89 SER A N 1
ATOM 714 C CA . SER A 1 89 ? -7.413 -2.726 2.614 1.00 98.62 89 SER A CA 1
ATOM 715 C C . SER A 1 89 ? -8.321 -1.517 2.869 1.00 98.62 89 SER A C 1
ATOM 717 O O . SER A 1 89 ? -9.195 -1.577 3.732 1.00 98.62 89 SER A O 1
ATOM 719 N N . LEU A 1 90 ? -8.205 -0.451 2.064 1.00 98.69 90 LEU A N 1
ATOM 720 C CA . LEU A 1 90 ? -9.100 0.711 2.143 1.00 98.69 90 LEU A CA 1
ATOM 721 C C . LEU A 1 90 ? -10.566 0.329 1.895 1.00 98.69 90 LEU A C 1
ATOM 723 O O . LEU A 1 90 ? -11.462 0.865 2.547 1.00 98.69 90 LEU A O 1
ATOM 727 N N . ALA A 1 91 ? -10.819 -0.606 0.976 1.00 98.50 91 ALA A N 1
ATOM 728 C CA . ALA A 1 91 ? -12.159 -1.113 0.716 1.00 98.50 91 ALA A CA 1
ATOM 729 C C . ALA A 1 91 ? -12.760 -1.779 1.961 1.00 98.50 91 ALA A C 1
ATOM 731 O O . ALA A 1 91 ? -13.919 -1.525 2.288 1.00 98.50 91 ALA A O 1
ATOM 732 N N . GLY A 1 92 ? -11.960 -2.568 2.687 1.00 97.62 92 GLY A N 1
ATOM 733 C CA . GLY A 1 92 ? -12.359 -3.170 3.960 1.00 97.62 92 GLY A CA 1
ATOM 734 C C . GLY A 1 92 ? -12.721 -2.132 5.027 1.00 97.62 92 GLY A C 1
ATOM 735 O O . GLY A 1 92 ? -13.685 -2.329 5.761 1.00 97.62 92 GLY A O 1
ATOM 736 N N . VAL A 1 93 ? -12.001 -1.005 5.072 1.00 97.38 93 VAL A N 1
ATOM 737 C CA . VAL A 1 93 ? -12.276 0.095 6.014 1.00 97.38 93 VAL A CA 1
ATOM 738 C C . VAL A 1 93 ? -13.552 0.858 5.649 1.00 97.38 93 VAL A C 1
ATOM 740 O O . VAL A 1 93 ? -14.359 1.152 6.528 1.00 97.38 93 VAL A O 1
ATOM 743 N N . ARG A 1 94 ? -13.744 1.191 4.365 1.00 96.50 94 ARG A N 1
ATOM 744 C CA . ARG A 1 94 ? -14.891 1.992 3.897 1.00 96.50 94 ARG A CA 1
ATOM 745 C C . ARG A 1 94 ? -16.202 1.208 3.848 1.00 96.50 94 ARG A C 1
ATOM 747 O O . ARG A 1 94 ? -17.254 1.760 4.163 1.00 96.50 94 ARG A O 1
ATOM 754 N N . GLY A 1 95 ? -16.159 -0.052 3.417 1.00 92.88 95 GLY A N 1
ATOM 755 C CA . GLY A 1 95 ? -17.353 -0.867 3.183 1.00 92.88 95 GLY A CA 1
ATOM 756 C C . GLY A 1 95 ? -18.317 -0.293 2.126 1.00 92.88 95 GLY A C 1
ATOM 757 O O . GLY A 1 95 ? -18.017 0.658 1.397 1.00 92.88 95 GLY A O 1
ATOM 758 N N . GLY A 1 96 ? -19.504 -0.901 2.024 1.00 91.50 96 GLY A N 1
ATOM 759 C CA . GLY A 1 96 ? -20.606 -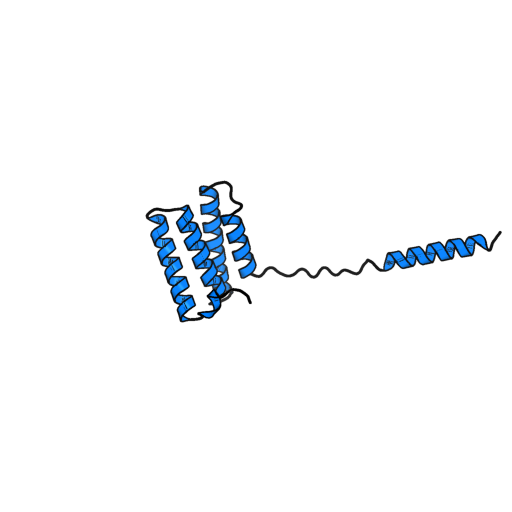0.428 1.175 1.00 91.50 96 GLY A CA 1
ATOM 760 C C . GLY A 1 96 ? -20.247 -0.235 -0.307 1.00 91.50 96 GLY A C 1
ATOM 761 O O . GLY A 1 96 ? -19.394 -0.922 -0.865 1.00 91.50 96 GLY A O 1
ATOM 762 N N . LEU A 1 97 ? -20.908 0.726 -0.964 1.00 88.12 97 LEU A N 1
ATOM 763 C CA . LEU A 1 97 ? -20.650 1.049 -2.375 1.00 88.12 97 LEU A CA 1
ATOM 764 C C . LEU A 1 97 ? -19.277 1.707 -2.596 1.00 88.12 97 LEU A C 1
ATOM 766 O O . LEU A 1 97 ? -18.703 1.559 -3.672 1.00 88.12 97 LEU A O 1
ATOM 770 N N . GLY A 1 98 ? -18.728 2.380 -1.577 1.00 86.38 98 GLY A N 1
ATOM 771 C CA . GLY A 1 98 ? -17.386 2.972 -1.624 1.00 86.38 98 GLY A CA 1
ATOM 772 C C . GLY A 1 98 ? -16.259 1.935 -1.687 1.00 86.38 98 GLY A C 1
ATOM 773 O O . GLY A 1 98 ? -15.185 2.235 -2.203 1.00 86.38 98 GLY A O 1
ATOM 774 N N . ALA A 1 99 ? -16.507 0.708 -1.218 1.00 97.19 99 ALA A N 1
ATOM 775 C CA . ALA A 1 99 ? -15.584 -0.417 -1.334 1.00 97.19 99 ALA A CA 1
ATOM 776 C C . ALA A 1 99 ? -15.575 -1.046 -2.736 1.00 97.19 99 ALA A C 1
ATOM 778 O O . ALA A 1 99 ? -14.546 -1.556 -3.176 1.00 97.19 99 ALA A O 1
ATOM 779 N N . LEU A 1 100 ? -16.700 -1.010 -3.460 1.00 97.00 100 LEU A N 1
ATOM 780 C CA . LEU A 1 100 ? -16.848 -1.738 -4.723 1.00 97.00 100 LEU A CA 1
ATOM 781 C C . LEU A 1 100 ? -15.893 -1.238 -5.815 1.00 97.00 100 LEU A C 1
ATOM 783 O O . LEU A 1 100 ? -15.330 -2.051 -6.545 1.00 97.00 100 LEU A O 1
ATOM 787 N N . SER A 1 101 ? -15.705 0.078 -5.946 1.00 95.75 101 SER A N 1
ATOM 788 C CA . SER A 1 101 ? -14.748 0.637 -6.912 1.00 95.75 101 SER A CA 1
ATOM 789 C C . SER A 1 101 ? -13.311 0.245 -6.568 1.00 95.75 101 SER A C 1
ATOM 791 O O . SER A 1 101 ? -12.580 -0.211 -7.440 1.00 95.75 101 SER A O 1
ATOM 793 N N . LEU A 1 102 ? -12.939 0.325 -5.289 1.00 98.31 102 LEU A N 1
ATOM 794 C CA . LEU A 1 102 ? -11.606 -0.033 -4.804 1.00 98.31 102 LEU A CA 1
ATOM 795 C C . LEU A 1 102 ? -11.274 -1.510 -5.047 1.00 98.31 102 LEU A C 1
ATOM 797 O O . LEU A 1 102 ? -10.183 -1.818 -5.516 1.00 98.31 102 LEU A O 1
ATOM 801 N N . VAL A 1 103 ? -12.219 -2.419 -4.788 1.00 98.25 103 VAL A N 1
ATOM 802 C CA . VAL A 1 103 ? -12.031 -3.856 -5.054 1.00 98.25 103 VAL A CA 1
ATOM 803 C C . VAL A 1 103 ? -11.898 -4.132 -6.552 1.00 98.25 103 VAL A C 1
ATOM 805 O O . VAL A 1 103 ? -11.096 -4.975 -6.944 1.00 98.25 103 VAL A O 1
ATOM 808 N N . LYS A 1 104 ? -12.644 -3.420 -7.408 1.00 98.00 104 LYS A N 1
ATOM 809 C CA . LYS A 1 104 ? -12.515 -3.553 -8.869 1.00 98.00 104 LYS A CA 1
ATOM 810 C C . LYS A 1 104 ? -11.151 -3.082 -9.368 1.00 98.00 104 LYS A C 1
ATOM 812 O O . LYS A 1 104 ? -10.541 -3.777 -10.174 1.00 98.00 104 LYS A O 1
ATOM 817 N N . GLU A 1 105 ? -10.668 -1.944 -8.874 1.00 97.81 105 GLU A N 1
ATOM 818 C CA . GLU A 1 105 ? -9.330 -1.441 -9.205 1.00 97.81 105 GLU A CA 1
ATOM 819 C C . GLU A 1 105 ? -8.240 -2.414 -8.729 1.00 97.81 105 GLU A C 1
ATOM 821 O O . GLU A 1 105 ? -7.370 -2.785 -9.514 1.00 97.81 105 GLU A O 1
ATOM 826 N N . ALA A 1 106 ? -8.333 -2.902 -7.487 1.00 98.69 106 ALA A N 1
ATOM 827 C CA . ALA A 1 106 ? -7.387 -3.875 -6.948 1.00 98.69 106 ALA A CA 1
ATOM 828 C C . ALA A 1 106 ? -7.368 -5.176 -7.762 1.00 98.69 106 ALA A C 1
ATOM 830 O O . ALA A 1 106 ? -6.302 -5.677 -8.112 1.00 98.69 106 ALA A O 1
ATOM 831 N N . LYS A 1 107 ? -8.549 -5.705 -8.110 1.00 98.62 107 LYS A N 1
ATOM 832 C CA . LYS A 1 107 ? -8.676 -6.891 -8.960 1.00 98.62 107 LYS A CA 1
ATOM 833 C C . LYS A 1 107 ? -7.981 -6.684 -10.308 1.00 98.62 107 LYS A C 1
ATOM 835 O O . LYS A 1 107 ? -7.208 -7.544 -10.710 1.00 98.62 107 LYS A O 1
ATOM 840 N N . SER A 1 108 ? -8.226 -5.551 -10.970 1.00 98.62 108 SER A N 1
ATOM 841 C CA . SER A 1 108 ? -7.613 -5.242 -12.267 1.00 98.62 108 SER A CA 1
ATOM 842 C C . SER A 1 108 ? -6.085 -5.231 -12.192 1.00 98.62 108 SER A C 1
ATOM 844 O O . SER A 1 108 ? -5.432 -5.770 -13.078 1.00 98.62 108 SER A O 1
ATOM 846 N N . LEU A 1 109 ? -5.514 -4.650 -11.134 1.00 98.38 109 LEU A N 1
ATOM 847 C CA . LEU A 1 109 ? -4.063 -4.633 -10.929 1.00 98.38 109 LEU A CA 1
ATOM 848 C C . LEU A 1 109 ? -3.498 -6.039 -10.705 1.00 98.38 109 LEU A C 1
ATOM 850 O O . LEU A 1 109 ? -2.455 -6.374 -11.258 1.00 98.38 109 LEU A O 1
ATOM 854 N N . PHE A 1 110 ? -4.179 -6.878 -9.918 1.00 98.44 110 PHE A N 1
ATOM 855 C CA . PHE A 1 110 ? -3.756 -8.267 -9.735 1.00 98.44 110 PHE A CA 1
ATOM 856 C C . PHE A 1 110 ? -3.827 -9.067 -11.036 1.00 98.44 110 PHE A C 1
ATOM 858 O O . PHE A 1 110 ? -2.885 -9.789 -11.344 1.00 98.44 110 PHE A O 1
ATOM 865 N N . GLU A 1 111 ? -4.907 -8.932 -11.810 1.00 98.44 111 GLU A N 1
ATOM 866 C CA . GLU A 1 111 ? -5.048 -9.597 -13.113 1.00 98.44 111 GLU A CA 1
ATOM 867 C C . GLU A 1 111 ? -3.939 -9.170 -14.083 1.00 98.44 111 GLU A C 1
ATOM 869 O O . GLU A 1 111 ? -3.368 -10.009 -14.778 1.00 98.44 111 GLU A O 1
ATOM 874 N N . GLU A 1 112 ? -3.581 -7.887 -14.078 1.00 97.44 112 GLU A N 1
ATOM 875 C CA . GLU A 1 112 ? -2.473 -7.363 -14.869 1.00 97.44 112 GLU A CA 1
ATOM 876 C C . GLU A 1 112 ? -1.125 -7.977 -14.459 1.00 97.44 112 GLU A C 1
ATOM 878 O O . GLU A 1 112 ? -0.379 -8.457 -15.316 1.00 97.44 112 GLU A O 1
ATOM 883 N N . VAL A 1 113 ? -0.827 -8.030 -13.155 1.00 97.69 113 VAL A N 1
ATOM 884 C CA . VAL A 1 113 ? 0.408 -8.652 -12.649 1.00 97.69 113 VAL A CA 1
ATOM 885 C C . VAL A 1 113 ? 0.446 -10.145 -12.963 1.00 97.69 113 VAL A C 1
ATOM 887 O O . VAL A 1 113 ? 1.474 -10.635 -13.413 1.00 97.69 113 VAL A O 1
ATOM 890 N N . ILE A 1 114 ? -0.662 -10.872 -12.793 1.00 97.56 114 ILE A N 1
ATOM 891 C CA . ILE A 1 114 ? -0.742 -12.304 -13.123 1.00 97.56 114 ILE A CA 1
ATOM 892 C C . ILE A 1 114 ? -0.435 -12.538 -14.606 1.00 97.56 114 ILE A C 1
ATOM 894 O O . ILE A 1 114 ? 0.257 -13.495 -14.947 1.00 97.56 114 ILE A O 1
ATOM 898 N N . ALA A 1 115 ? -0.927 -11.667 -15.489 1.00 97.44 115 ALA A N 1
ATOM 899 C CA . ALA A 1 115 ? -0.700 -11.791 -16.923 1.00 97.44 115 ALA A CA 1
ATOM 900 C C . ALA A 1 115 ? 0.749 -11.473 -17.336 1.00 97.44 115 ALA A C 1
ATOM 902 O O . ALA A 1 115 ? 1.268 -12.103 -18.256 1.00 97.44 115 ALA A O 1
ATOM 903 N N . GLN A 1 116 ? 1.393 -10.496 -16.691 1.00 96.81 116 GLN A N 1
ATOM 904 C CA . GLN A 1 116 ? 2.690 -9.960 -17.128 1.00 96.81 116 GLN A CA 1
ATOM 905 C C . GLN A 1 116 ? 3.888 -10.506 -16.336 1.00 96.81 116 GLN A C 1
ATOM 907 O O . GLN A 1 116 ? 4.960 -10.719 -16.899 1.00 96.81 116 GLN A O 1
ATOM 912 N N . ALA A 1 117 ? 3.722 -10.724 -15.033 1.00 95.75 117 ALA A N 1
ATOM 913 C CA . ALA A 1 117 ? 4.770 -11.111 -14.094 1.00 95.75 117 ALA A CA 1
ATOM 914 C C . ALA A 1 117 ? 4.207 -12.054 -13.004 1.00 95.75 117 ALA A C 1
ATOM 916 O O . ALA A 1 117 ? 4.193 -11.710 -11.821 1.00 95.75 117 ALA A O 1
ATOM 917 N N . PRO A 1 118 ? 3.736 -13.262 -13.373 1.00 94.25 118 PRO A N 1
ATOM 918 C CA . PRO A 1 118 ? 2.997 -14.150 -12.468 1.00 94.25 118 PRO A CA 1
ATOM 919 C C . PRO A 1 118 ? 3.767 -14.528 -11.195 1.00 94.25 118 PRO A C 1
ATOM 921 O O . PRO A 1 118 ? 3.168 -14.660 -10.129 1.00 94.25 118 PRO A O 1
ATOM 924 N N . ASN A 1 119 ? 5.095 -14.633 -11.280 1.00 94.56 119 ASN A N 1
ATOM 925 C CA . ASN A 1 119 ? 5.943 -15.016 -10.149 1.00 94.56 119 ASN A CA 1
ATOM 926 C C . ASN A 1 119 ? 6.066 -13.905 -9.089 1.00 94.56 119 ASN A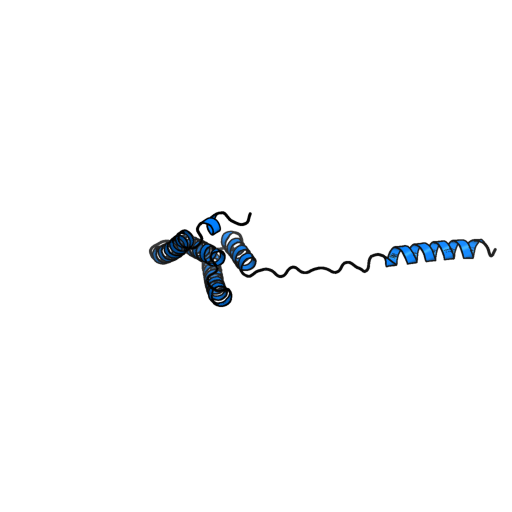 C 1
ATOM 928 O O . ASN A 1 119 ? 6.537 -14.162 -7.988 1.00 94.56 119 ASN A O 1
ATOM 932 N N . THR A 1 120 ? 5.644 -12.667 -9.379 1.00 95.06 120 THR A N 1
ATOM 933 C CA . THR A 1 120 ? 5.703 -11.558 -8.411 1.00 95.06 120 THR A CA 1
ATOM 934 C C . THR A 1 120 ? 4.870 -11.831 -7.156 1.00 95.06 120 THR A C 1
ATOM 936 O O . THR A 1 120 ? 5.202 -11.364 -6.068 1.00 95.06 120 THR A O 1
ATOM 939 N N . LEU A 1 121 ? 3.793 -12.609 -7.281 1.00 88.50 121 LEU A N 1
ATOM 940 C CA . LEU A 1 121 ? 2.912 -12.941 -6.160 1.00 88.50 121 LEU A CA 1
ATOM 941 C C . LEU A 1 121 ? 3.494 -13.995 -5.207 1.00 88.50 121 LEU A C 1
ATOM 943 O O . LEU A 1 121 ? 2.923 -14.217 -4.142 1.00 88.50 121 LEU A O 1
ATOM 947 N N . GLU A 1 122 ? 4.619 -14.624 -5.553 1.00 89.31 122 GLU A N 1
ATOM 948 C CA . GLU A 1 122 ? 5.302 -15.596 -4.687 1.00 89.31 122 GLU A CA 1
ATOM 949 C C . GLU A 1 122 ? 6.002 -14.926 -3.492 1.00 89.31 122 GLU A C 1
ATOM 951 O O . GLU A 1 122 ? 6.328 -15.593 -2.511 1.00 89.31 122 GLU A O 1
ATOM 956 N N . GLY A 1 123 ? 6.174 -13.601 -3.541 1.00 74.25 123 GLY A N 1
ATOM 957 C CA . GLY A 1 123 ? 6.882 -12.829 -2.527 1.00 74.25 123 GLY A CA 1
ATOM 958 C C . GLY A 1 123 ? 8.408 -12.899 -2.675 1.00 74.25 123 GLY A C 1
ATOM 959 O O . GLY A 1 123 ? 8.930 -13.598 -3.547 1.00 74.25 123 GLY A O 1
ATOM 960 N N . PRO A 1 124 ? 9.149 -12.140 -1.850 1.00 65.75 124 PRO A N 1
ATOM 961 C CA . PRO A 1 124 ? 10.604 -12.193 -1.856 1.00 65.75 124 PRO A CA 1
ATOM 962 C C . PRO A 1 124 ? 11.080 -13.592 -1.432 1.00 65.75 124 PRO A C 1
ATOM 964 O O . PRO A 1 124 ? 10.664 -14.102 -0.391 1.00 65.75 124 PRO A O 1
ATOM 967 N N . ARG A 1 125 ? 11.933 -14.203 -2.264 1.00 53.38 125 ARG A N 1
ATOM 968 C CA . ARG A 1 125 ? 12.645 -15.456 -1.964 1.00 53.38 125 ARG A CA 1
ATOM 969 C C . ARG A 1 125 ? 13.809 -15.237 -1.007 1.00 53.38 125 ARG A C 1
ATOM 971 O O . ARG A 1 125 ? 14.477 -14.188 -1.136 1.00 53.38 125 ARG A O 1
#

Radius of gyration: 26.91 Å; chains: 1; bounding box: 83×24×61 Å

pLDDT: mean 87.54, std 15.08, range [53.38, 98.75]